Protein AF-A0A2N1U514-F1 (afdb_monomer_lite)

Sequence (94 aa):
MSEKEIINICKHLVEKNGIRSIERITGHHRDTIGRLLEDMAEHAEKANNYLIRNLDITPYECDEFWTTVKKNRKKLSEMAKMGLERVTRGHTPV

Foldseek 3Di:
DDPVLLVVLVVCVVVVHDLVRSCVVSVDDSVVSVVSVVVVVVVVVVVLCCCCPVVVQPPLLSVCVVVVVPPPPVPDDPVVNVSVLVRPPPDDDD

Radius of gyration: 18.43 Å; chains: 1; bounding box: 38×32×50 Å

pLDDT: mean 83.96, std 13.68, range [52.72, 98.31]

Secondary structure (DSSP, 8-state):
--HHHHHHHHHHHHTT--HHHHHHHH---HHHHHHHHHHHHHHHHHHHHHHHHHS---HHHHHHHHHHTT--GGGS-HHHHHHHHTTSTT----

Structure (mmCIF, N/CA/C/O backbone):
data_AF-A0A2N1U514-F1
#
_entry.id   AF-A0A2N1U514-F1
#
loop_
_atom_site.group_PDB
_atom_site.id
_atom_site.type_symbol
_atom_site.label_atom_id
_atom_site.label_alt_id
_atom_site.label_comp_id
_atom_site.label_asym_id
_atom_site.label_entity_id
_atom_site.label_seq_id
_atom_site.pdbx_PDB_ins_code
_atom_site.Cartn_x
_atom_site.Cartn_y
_atom_site.Cartn_z
_atom_site.occupancy
_atom_site.B_iso_or_equiv
_atom_site.auth_seq_id
_atom_site.auth_comp_id
_atom_site.auth_asym_id
_atom_site.auth_atom_id
_atom_site.pdbx_PDB_model_num
ATOM 1 N N . MET A 1 1 ? -13.673 -9.390 12.851 1.00 81.56 1 MET A N 1
ATOM 2 C CA . MET A 1 1 ? -14.054 -8.252 11.991 1.00 81.56 1 MET A CA 1
ATOM 3 C C . MET A 1 1 ? -14.847 -8.783 10.822 1.00 81.56 1 MET A C 1
ATOM 5 O O . MET A 1 1 ? -14.547 -9.874 10.348 1.00 81.56 1 MET A O 1
ATOM 9 N N . SER A 1 2 ? -15.850 -8.036 10.389 1.00 95.19 2 SER A N 1
ATOM 10 C CA . SER A 1 2 ? -16.589 -8.311 9.162 1.00 95.19 2 SER A CA 1
ATOM 11 C C . SER A 1 2 ? -15.748 -7.984 7.924 1.00 95.19 2 SER A C 1
ATOM 13 O O . SER A 1 2 ? -14.839 -7.155 7.966 1.00 95.19 2 SER A O 1
ATOM 15 N N . GLU A 1 3 ? -16.087 -8.598 6.793 1.00 96.31 3 GLU A N 1
ATOM 16 C CA . GLU A 1 3 ? -15.432 -8.329 5.507 1.00 96.31 3 GLU A CA 1
ATOM 17 C C . GLU A 1 3 ? -15.498 -6.841 5.120 1.00 96.31 3 GLU A C 1
ATOM 19 O O . GLU A 1 3 ? -14.521 -6.262 4.648 1.00 96.31 3 GLU A O 1
ATOM 24 N N . LYS A 1 4 ? -16.630 -6.181 5.396 1.00 97.06 4 LYS A N 1
ATOM 25 C CA . LYS A 1 4 ? -16.822 -4.751 5.114 1.00 97.06 4 LYS A CA 1
ATOM 26 C C . LYS A 1 4 ? -15.843 -3.868 5.888 1.00 97.06 4 LYS A C 1
ATOM 28 O O . LYS A 1 4 ? -15.345 -2.890 5.333 1.00 97.06 4 LYS A O 1
ATOM 33 N N . GLU A 1 5 ? -15.563 -4.208 7.143 1.00 96.81 5 GLU A N 1
ATOM 34 C CA . GLU A 1 5 ? -14.601 -3.475 7.974 1.00 96.81 5 GLU A CA 1
ATOM 35 C C . GLU A 1 5 ? -13.174 -3.653 7.455 1.00 96.81 5 GLU A C 1
ATOM 37 O O . GLU A 1 5 ? -12.450 -2.667 7.330 1.00 96.81 5 GLU A O 1
ATOM 42 N N . ILE A 1 6 ? -12.805 -4.880 7.068 1.00 97.06 6 ILE A N 1
ATOM 43 C CA . ILE A 1 6 ? -11.500 -5.178 6.461 1.00 97.06 6 ILE A CA 1
ATOM 44 C C . ILE A 1 6 ? -11.309 -4.346 5.191 1.00 97.06 6 ILE A C 1
ATOM 46 O O . ILE A 1 6 ? -10.332 -3.608 5.078 1.00 97.06 6 ILE A O 1
ATOM 50 N N . ILE A 1 7 ? -12.278 -4.385 4.269 1.00 96.88 7 ILE A N 1
ATOM 51 C CA . ILE A 1 7 ? -12.228 -3.609 3.022 1.00 96.88 7 ILE A CA 1
ATOM 52 C C . ILE A 1 7 ? -12.088 -2.110 3.316 1.00 96.88 7 ILE A C 1
ATOM 54 O O . ILE A 1 7 ? -11.340 -1.415 2.627 1.00 96.88 7 ILE A O 1
ATOM 58 N N . ASN A 1 8 ? -12.791 -1.597 4.328 1.00 97.56 8 ASN A N 1
ATOM 59 C CA . ASN A 1 8 ? -12.704 -0.189 4.702 1.00 97.56 8 ASN A CA 1
ATOM 60 C C . ASN A 1 8 ? -11.304 0.192 5.215 1.00 97.56 8 ASN A C 1
ATOM 62 O O . ASN A 1 8 ? -10.744 1.198 4.780 1.00 97.56 8 ASN A O 1
ATOM 66 N N . ILE A 1 9 ? -10.706 -0.630 6.083 1.00 97.81 9 ILE A N 1
ATOM 67 C CA . ILE A 1 9 ? -9.332 -0.429 6.566 1.00 97.81 9 ILE A CA 1
ATOM 68 C C . ILE A 1 9 ? -8.341 -0.448 5.393 1.00 97.81 9 ILE A C 1
ATOM 70 O O . ILE A 1 9 ? -7.532 0.473 5.262 1.00 97.81 9 ILE A O 1
ATOM 74 N N . CYS A 1 10 ? -8.446 -1.437 4.500 1.00 96.62 10 CYS A N 1
ATOM 75 C CA . CYS A 1 10 ? -7.572 -1.558 3.332 1.00 96.62 10 CYS A CA 1
ATOM 76 C C . CYS A 1 10 ? -7.672 -0.339 2.403 1.00 96.62 10 CYS A C 1
ATOM 78 O O . CYS A 1 10 ? -6.651 0.160 1.932 1.00 96.62 10 CYS A O 1
ATOM 80 N N . LYS A 1 11 ? -8.880 0.201 2.182 1.00 97.06 11 LYS A N 1
ATOM 81 C CA . LYS A 1 11 ? -9.065 1.442 1.408 1.00 97.06 11 LYS A CA 1
ATOM 82 C C . LYS A 1 11 ? -8.299 2.609 2.024 1.00 97.06 11 LYS A C 1
ATOM 84 O O . LYS A 1 11 ? -7.597 3.318 1.311 1.00 97.06 11 LYS A O 1
ATOM 89 N N . HIS A 1 12 ? -8.372 2.787 3.342 1.00 97.69 12 HIS A N 1
ATOM 90 C CA . HIS A 1 12 ? -7.627 3.858 4.001 1.00 97.69 12 HIS A CA 1
ATOM 91 C C . HIS A 1 12 ? -6.106 3.702 3.874 1.00 97.69 12 HIS A C 1
ATOM 93 O O . HIS A 1 12 ? -5.423 4.716 3.696 1.00 97.69 12 HIS A O 1
ATOM 99 N N . LEU A 1 13 ? -5.586 2.470 3.944 1.00 96.50 13 LEU A N 1
ATOM 100 C CA . LEU A 1 13 ? -4.162 2.177 3.741 1.00 96.50 13 LEU A CA 1
ATOM 101 C C . LEU A 1 13 ? -3.707 2.559 2.322 1.00 96.50 13 LEU A C 1
ATOM 103 O O . LEU A 1 13 ? -2.678 3.215 2.169 1.00 96.50 13 LEU A O 1
ATOM 107 N N . VAL A 1 14 ? -4.499 2.227 1.296 1.00 94.56 14 VAL A N 1
ATOM 108 C CA . VAL A 1 14 ? -4.210 2.579 -0.110 1.00 94.56 14 VAL A CA 1
ATOM 109 C C . VAL A 1 14 ? -4.234 4.096 -0.338 1.00 94.56 14 VAL A C 1
ATOM 111 O O . VAL A 1 14 ? -3.390 4.625 -1.060 1.00 94.56 14 VAL A O 1
ATOM 114 N N . GLU A 1 15 ? -5.120 4.818 0.352 1.00 95.56 15 GLU A N 1
ATOM 115 C CA . GLU A 1 15 ? -5.176 6.291 0.364 1.00 95.56 15 GLU A CA 1
ATOM 116 C C . GLU A 1 15 ? -4.061 6.944 1.211 1.00 95.56 15 GLU A C 1
ATOM 118 O O . GLU A 1 15 ? -4.094 8.144 1.487 1.00 95.56 15 GLU A O 1
ATOM 123 N N . LYS A 1 16 ? -3.051 6.166 1.630 1.00 94.19 16 LYS A N 1
ATOM 124 C CA . LYS A 1 16 ? -1.857 6.617 2.367 1.00 94.19 16 LYS A CA 1
ATOM 125 C C . LYS A 1 16 ? -2.142 7.172 3.765 1.00 94.19 16 LYS A C 1
ATOM 127 O O . LYS A 1 16 ? -1.340 7.934 4.311 1.00 94.19 16 LYS A O 1
ATOM 132 N N . ASN A 1 17 ? -3.258 6.788 4.382 1.00 96.88 17 ASN A N 1
ATOM 133 C CA . ASN A 1 17 ? -3.505 7.144 5.775 1.00 96.88 17 ASN A CA 1
ATOM 134 C C . ASN A 1 17 ? -2.533 6.399 6.697 1.00 96.88 17 ASN A C 1
ATOM 136 O O . ASN A 1 17 ? -2.327 5.195 6.568 1.00 96.88 17 ASN A O 1
ATOM 140 N N . GLY A 1 18 ? -1.971 7.102 7.683 1.00 96.94 18 GLY A N 1
ATOM 141 C CA . GLY A 1 18 ? -1.150 6.460 8.711 1.00 96.94 18 GLY A CA 1
ATOM 142 C C . GLY A 1 18 ? -1.985 5.571 9.640 1.00 96.94 18 GLY A C 1
ATOM 143 O O . GLY A 1 18 ? -3.129 5.904 9.946 1.00 96.94 18 GLY A O 1
ATOM 144 N N . ILE A 1 19 ? -1.392 4.496 10.172 1.00 97.75 19 ILE A N 1
ATOM 145 C CA . ILE A 1 19 ? -2.063 3.506 11.046 1.00 97.75 19 ILE A CA 1
ATOM 146 C C . ILE A 1 19 ? -2.826 4.168 12.209 1.00 97.75 19 ILE A C 1
ATOM 148 O O . ILE A 1 19 ? -3.978 3.837 12.468 1.00 97.75 19 ILE A O 1
ATOM 152 N N . ARG A 1 20 ? -2.229 5.173 12.866 1.00 97.81 20 ARG A N 1
ATOM 153 C CA . ARG A 1 20 ? -2.882 5.934 13.953 1.00 97.81 20 ARG A CA 1
ATOM 154 C C . ARG A 1 20 ? -4.093 6.747 13.482 1.00 97.81 20 ARG A C 1
ATOM 156 O O . ARG A 1 20 ? -5.012 6.995 14.253 1.00 97.81 20 ARG A O 1
ATOM 163 N N . SER A 1 21 ? -4.088 7.207 12.231 1.00 98.19 21 SER A N 1
ATOM 164 C CA . SER A 1 21 ? -5.245 7.880 11.631 1.00 98.19 21 SER A CA 1
ATOM 165 C C . SER A 1 21 ? -6.391 6.890 11.451 1.00 98.19 21 SER A C 1
ATOM 167 O O . SER A 1 21 ? -7.511 7.158 11.870 1.00 98.19 21 SER A O 1
ATOM 169 N N . ILE A 1 22 ? -6.081 5.709 10.916 1.00 98.00 22 ILE A N 1
ATOM 170 C CA . ILE A 1 22 ? -7.050 4.641 10.661 1.00 98.00 22 ILE A CA 1
ATOM 171 C C . ILE A 1 22 ? -7.649 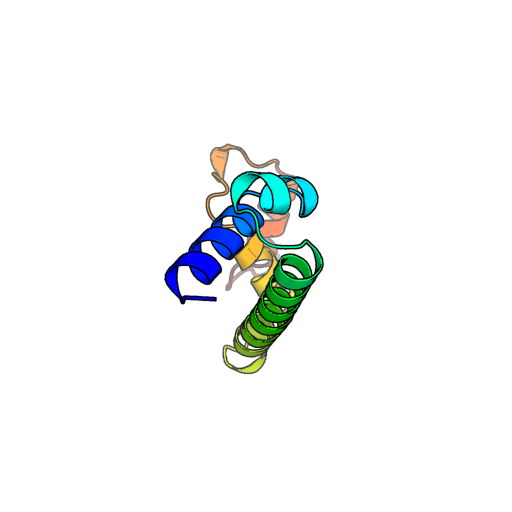4.110 11.968 1.00 98.00 22 ILE A C 1
ATOM 173 O O . ILE A 1 22 ? -8.856 3.891 12.026 1.00 98.00 22 ILE A O 1
ATOM 177 N N . GLU A 1 23 ? -6.848 3.980 13.030 1.00 98.31 23 GLU A N 1
ATOM 178 C CA . GLU A 1 23 ? -7.319 3.627 14.380 1.00 98.31 23 GLU A CA 1
ATOM 179 C C . GLU A 1 23 ? -8.396 4.609 14.864 1.00 98.31 23 GLU A C 1
ATOM 181 O O . GLU A 1 23 ? -9.459 4.191 15.314 1.00 98.31 23 GLU A O 1
ATOM 186 N N . ARG A 1 24 ? -8.183 5.919 14.676 1.00 98.06 24 ARG A N 1
ATOM 187 C CA . ARG A 1 24 ? -9.170 6.950 15.043 1.00 98.06 24 ARG A CA 1
ATOM 188 C C . ARG A 1 24 ? -10.413 6.954 14.152 1.00 98.06 24 ARG A C 1
ATOM 190 O O . ARG A 1 24 ? -11.499 7.204 14.655 1.00 98.06 24 ARG A O 1
ATOM 197 N N . ILE A 1 25 ? -10.258 6.710 12.849 1.00 97.19 25 ILE A N 1
ATOM 198 C CA . ILE A 1 25 ? -11.368 6.739 11.879 1.00 97.19 25 ILE A CA 1
ATOM 199 C C . ILE A 1 25 ? -12.265 5.508 12.026 1.00 97.19 25 ILE A C 1
ATOM 201 O O . ILE A 1 25 ? -13.484 5.610 11.942 1.00 97.19 25 ILE A O 1
ATOM 205 N N . THR A 1 26 ? -11.657 4.338 12.211 1.00 96.25 26 THR A N 1
ATOM 206 C CA . THR A 1 26 ? -12.360 3.051 12.150 1.00 96.25 26 THR A CA 1
ATOM 207 C C . THR A 1 26 ? -12.623 2.443 13.526 1.00 96.25 26 THR A C 1
ATOM 209 O O . THR A 1 26 ? -13.395 1.497 13.611 1.00 96.25 26 THR A O 1
ATOM 212 N N . GLY A 1 27 ? -11.975 2.937 14.587 1.00 96.69 27 GLY A N 1
ATOM 213 C CA . GLY A 1 27 ? -12.090 2.407 15.950 1.00 96.69 27 GLY A CA 1
ATOM 214 C C . GLY A 1 27 ? -11.339 1.093 16.195 1.00 96.69 27 GLY A C 1
ATOM 215 O O . GLY A 1 27 ? -11.394 0.553 17.298 1.00 96.69 27 GLY A O 1
ATOM 216 N N . HIS A 1 28 ? -10.629 0.569 15.194 1.00 97.50 28 HIS A N 1
ATOM 217 C CA . HIS A 1 28 ? -9.873 -0.675 15.318 1.00 97.50 28 HIS A CA 1
ATOM 218 C C . HIS A 1 28 ? -8.487 -0.413 15.904 1.00 97.50 28 HIS A C 1
ATOM 220 O O . HIS A 1 28 ? -7.803 0.525 15.498 1.00 97.50 28 HIS A O 1
ATOM 226 N N . HIS A 1 29 ? -8.039 -1.277 16.817 1.00 97.88 29 HIS A N 1
ATOM 227 C CA . HIS A 1 29 ? -6.710 -1.156 17.414 1.00 97.88 29 HIS A CA 1
ATOM 228 C C . HIS A 1 29 ? -5.610 -1.246 16.347 1.00 97.88 29 HIS A C 1
ATOM 230 O O . HIS A 1 29 ? -5.674 -2.087 15.442 1.00 97.88 29 HIS A O 1
ATOM 236 N N . ARG A 1 30 ? -4.564 -0.426 16.491 1.00 97.56 30 ARG A N 1
ATOM 237 C CA . ARG A 1 30 ? -3.419 -0.364 15.564 1.00 97.56 30 ARG A CA 1
ATOM 238 C C . ARG A 1 30 ? -2.783 -1.714 15.233 1.00 97.56 30 ARG A C 1
ATOM 240 O O . ARG A 1 30 ? -2.351 -1.886 14.103 1.00 97.56 30 ARG A O 1
ATOM 247 N N . ASP A 1 31 ? -2.770 -2.672 16.158 1.00 98.19 31 ASP A N 1
ATOM 248 C CA . ASP A 1 31 ? -2.211 -4.010 15.903 1.00 98.19 31 ASP A CA 1
ATOM 249 C C . ASP A 1 31 ? -3.053 -4.795 14.895 1.00 98.19 31 ASP A C 1
ATOM 251 O O . ASP A 1 31 ? -2.524 -5.534 14.073 1.00 98.19 31 ASP A O 1
ATOM 255 N N . THR A 1 32 ? -4.377 -4.614 14.932 1.00 97.50 32 THR A N 1
ATOM 256 C CA . THR A 1 32 ? -5.285 -5.242 13.963 1.00 97.50 32 THR A CA 1
ATOM 257 C C . THR A 1 32 ? -5.081 -4.635 12.579 1.00 97.50 32 THR A C 1
ATOM 259 O O . THR A 1 32 ? -4.991 -5.358 11.592 1.00 97.50 32 THR A O 1
ATOM 262 N N . ILE A 1 33 ? -4.940 -3.310 12.514 1.00 98.12 33 ILE A N 1
ATOM 263 C CA . ILE A 1 33 ? -4.626 -2.593 11.272 1.00 98.12 33 ILE A CA 1
ATOM 264 C C . ILE A 1 33 ? -3.235 -2.994 10.754 1.00 98.12 33 ILE A C 1
ATOM 266 O O . ILE A 1 33 ? -3.059 -3.172 9.554 1.00 98.12 33 ILE A O 1
ATOM 270 N N . GLY A 1 34 ? -2.261 -3.161 11.651 1.00 97.69 34 GLY A N 1
ATOM 271 C CA . GLY A 1 34 ? -0.900 -3.584 11.328 1.00 97.69 34 GLY A CA 1
ATOM 272 C C . GLY A 1 34 ? -0.850 -4.982 10.719 1.00 97.69 34 GLY A C 1
ATOM 273 O O . GLY A 1 34 ? -0.228 -5.151 9.678 1.00 97.69 34 GLY A O 1
ATOM 274 N N . ARG A 1 35 ? -1.573 -5.951 11.296 1.00 97.69 35 ARG A N 1
ATOM 275 C CA . ARG A 1 35 ? -1.691 -7.302 10.719 1.00 97.69 35 ARG A CA 1
ATOM 276 C C . ARG A 1 35 ? -2.328 -7.283 9.331 1.00 97.69 35 ARG A C 1
ATOM 278 O O . ARG A 1 35 ? -1.808 -7.910 8.424 1.00 97.69 35 ARG A O 1
ATOM 285 N N . LEU A 1 36 ? -3.393 -6.498 9.136 1.00 97.00 36 LEU A N 1
ATOM 286 C CA . LEU A 1 36 ? -3.991 -6.343 7.804 1.00 97.00 36 LEU A CA 1
ATOM 287 C C . LEU A 1 36 ? -3.015 -5.729 6.791 1.00 97.00 36 LEU A C 1
ATOM 289 O O . LEU A 1 36 ? -3.019 -6.112 5.625 1.00 97.00 36 LEU A O 1
ATOM 293 N N . LEU A 1 37 ? -2.181 -4.777 7.218 1.00 97.06 37 LEU A N 1
ATOM 294 C CA . LEU A 1 37 ? -1.147 -4.203 6.358 1.00 97.06 37 LEU A CA 1
ATOM 295 C C . LEU A 1 37 ? -0.078 -5.242 5.982 1.00 97.06 37 LEU A C 1
ATOM 297 O O . LEU A 1 37 ? 0.362 -5.259 4.835 1.00 97.06 37 LEU A O 1
ATOM 301 N N . GLU A 1 38 ? 0.317 -6.103 6.918 1.00 97.56 38 GLU A N 1
ATOM 302 C CA . GLU A 1 38 ? 1.242 -7.216 6.673 1.00 97.56 38 GLU A CA 1
ATOM 303 C C . GLU A 1 38 ? 0.645 -8.231 5.684 1.00 97.56 38 GLU A C 1
ATOM 305 O O . GLU A 1 38 ? 1.272 -8.525 4.666 1.00 97.56 38 GLU A O 1
ATOM 310 N N . ASP A 1 39 ? -0.613 -8.641 5.884 1.00 96.38 39 ASP A N 1
ATOM 311 C CA . ASP A 1 39 ? -1.345 -9.520 4.960 1.00 96.38 39 ASP A CA 1
ATOM 312 C C . ASP A 1 39 ? -1.412 -8.928 3.537 1.00 96.38 39 ASP A C 1
ATOM 314 O O . ASP A 1 39 ? -1.213 -9.624 2.535 1.00 96.38 39 ASP A O 1
ATOM 318 N N . MET A 1 40 ? -1.672 -7.617 3.428 1.00 95.19 40 MET A N 1
ATOM 319 C CA . MET A 1 40 ? -1.671 -6.904 2.147 1.00 95.19 40 MET A CA 1
ATOM 320 C C . MET A 1 40 ? -0.286 -6.890 1.494 1.00 95.19 40 MET A C 1
ATOM 322 O O . MET A 1 40 ? -0.190 -7.055 0.275 1.00 95.19 40 MET A O 1
ATOM 326 N N . ALA A 1 41 ? 0.775 -6.687 2.277 1.00 94.81 41 ALA A N 1
ATOM 327 C CA . ALA A 1 41 ? 2.147 -6.667 1.781 1.00 94.81 41 ALA A CA 1
ATOM 328 C C . ALA A 1 41 ? 2.566 -8.043 1.244 1.00 94.81 41 ALA A C 1
ATOM 330 O O . ALA A 1 41 ? 3.057 -8.131 0.117 1.00 94.81 41 ALA A O 1
ATOM 331 N N . GLU A 1 42 ? 2.282 -9.121 1.982 1.00 96.50 42 GLU A N 1
ATOM 332 C CA . GLU A 1 42 ? 2.525 -10.487 1.508 1.00 96.50 42 GLU A CA 1
ATOM 333 C C . GLU A 1 42 ? 1.759 -10.795 0.217 1.00 96.50 42 GLU A C 1
ATOM 335 O O . GLU A 1 42 ? 2.270 -11.457 -0.690 1.00 96.50 42 GLU A O 1
ATOM 340 N N . HIS A 1 43 ? 0.505 -10.346 0.124 1.00 94.38 43 HIS A N 1
ATOM 341 C CA . HIS A 1 43 ? -0.297 -10.560 -1.075 1.00 94.38 43 HIS A CA 1
ATOM 342 C C . HIS A 1 43 ? 0.260 -9.786 -2.276 1.00 94.38 43 HIS A C 1
ATOM 344 O O . HIS A 1 43 ? 0.328 -10.333 -3.378 1.00 94.38 43 HIS A O 1
ATOM 350 N N . ALA A 1 44 ? 0.708 -8.544 -2.071 1.00 91.00 44 ALA A N 1
ATOM 351 C CA . ALA A 1 44 ? 1.366 -7.753 -3.105 1.00 91.00 44 ALA A CA 1
ATOM 352 C C . ALA A 1 44 ? 2.665 -8.418 -3.591 1.00 91.00 44 ALA A C 1
ATOM 354 O O . ALA A 1 44 ? 2.914 -8.468 -4.796 1.00 91.00 44 ALA A O 1
ATOM 355 N N . GLU A 1 45 ? 3.455 -9.003 -2.688 1.00 91.75 45 GLU A N 1
ATOM 356 C CA . GLU A 1 45 ? 4.651 -9.768 -3.050 1.00 91.75 45 GLU A CA 1
ATOM 357 C C . GLU A 1 45 ? 4.302 -11.018 -3.873 1.00 91.75 45 GLU A C 1
ATOM 359 O O . GLU A 1 45 ? 4.913 -11.273 -4.914 1.00 91.75 45 GLU A O 1
ATOM 364 N N . LYS A 1 46 ? 3.281 -11.781 -3.459 1.00 92.25 46 LYS A N 1
ATOM 365 C CA . LYS A 1 46 ? 2.781 -12.948 -4.209 1.00 92.25 46 LYS A CA 1
ATOM 366 C C . LYS A 1 46 ? 2.307 -12.549 -5.612 1.00 92.25 46 LYS A C 1
ATOM 368 O O . LYS A 1 46 ? 2.642 -13.232 -6.580 1.00 92.25 46 LYS A O 1
ATOM 373 N N . ALA A 1 47 ? 1.593 -11.430 -5.737 1.00 87.62 47 ALA A N 1
ATOM 374 C CA . ALA A 1 47 ? 1.163 -10.891 -7.024 1.00 87.62 47 ALA A CA 1
ATOM 375 C C . ALA A 1 47 ? 2.357 -10.479 -7.902 1.00 87.62 47 ALA A C 1
ATOM 377 O O . ALA A 1 47 ? 2.410 -10.848 -9.073 1.00 87.62 47 ALA A O 1
ATOM 378 N N . ASN A 1 48 ? 3.352 -9.785 -7.343 1.00 83.12 48 ASN A N 1
ATOM 379 C CA . ASN A 1 48 ? 4.551 -9.391 -8.084 1.00 83.12 48 ASN A CA 1
ATOM 380 C C . ASN A 1 48 ? 5.362 -10.612 -8.557 1.00 83.12 48 ASN A C 1
ATOM 382 O O . ASN A 1 48 ? 5.770 -10.685 -9.714 1.00 83.12 48 ASN A O 1
ATOM 386 N N . ASN A 1 49 ? 5.522 -11.620 -7.696 1.00 84.69 49 ASN A N 1
ATOM 387 C CA . ASN A 1 49 ? 6.167 -12.884 -8.052 1.00 84.69 49 ASN A CA 1
ATOM 388 C C . ASN A 1 49 ? 5.421 -13.624 -9.171 1.00 84.69 49 ASN A C 1
ATOM 390 O O . ASN A 1 49 ? 6.064 -14.189 -10.056 1.00 84.69 49 ASN A O 1
ATOM 394 N N . TYR A 1 50 ? 4.085 -13.610 -9.153 1.00 83.56 50 TYR A N 1
ATOM 395 C CA . TYR A 1 50 ? 3.268 -14.173 -10.228 1.00 83.56 50 TYR A CA 1
ATOM 396 C C . TYR A 1 50 ? 3.527 -13.460 -11.563 1.00 83.56 50 TYR A C 1
ATOM 398 O O . TYR A 1 50 ? 3.738 -14.132 -12.571 1.00 83.56 50 TYR A O 1
ATOM 406 N N . LEU A 1 51 ? 3.571 -12.122 -11.571 1.00 76.25 51 LEU A N 1
ATOM 407 C CA . LEU A 1 51 ? 3.839 -11.345 -12.787 1.00 76.25 51 LEU A CA 1
ATOM 408 C C . LEU A 1 51 ? 5.233 -11.628 -13.361 1.00 76.25 51 LEU A C 1
ATOM 410 O O . LEU A 1 51 ? 5.367 -11.833 -14.562 1.00 76.25 51 LEU A O 1
ATOM 414 N N . ILE A 1 52 ? 6.261 -11.690 -12.512 1.00 74.94 52 ILE A N 1
ATOM 415 C CA . ILE A 1 52 ? 7.641 -11.917 -12.962 1.00 74.94 52 ILE A CA 1
ATOM 416 C C . ILE A 1 52 ? 7.825 -13.350 -13.477 1.00 74.94 52 ILE A C 1
ATOM 418 O O . ILE A 1 52 ? 8.418 -13.556 -14.530 1.00 74.94 52 ILE A O 1
ATOM 422 N N . ARG A 1 53 ? 7.337 -14.354 -12.735 1.00 77.31 53 ARG A N 1
ATOM 423 C CA . ARG A 1 53 ? 7.664 -15.764 -13.009 1.00 77.31 53 ARG A CA 1
ATOM 424 C C . ARG A 1 53 ? 6.752 -16.435 -14.028 1.00 77.31 53 ARG A C 1
ATOM 426 O O . ARG A 1 53 ? 7.205 -17.353 -14.694 1.00 77.31 53 ARG A O 1
ATOM 433 N N . ASN A 1 54 ? 5.485 -16.028 -14.120 1.00 74.38 54 ASN A N 1
ATOM 434 C CA . ASN A 1 54 ? 4.507 -16.726 -14.962 1.00 74.38 54 ASN A CA 1
ATOM 435 C C . ASN A 1 54 ? 4.180 -15.988 -16.265 1.00 74.38 54 ASN A C 1
ATOM 437 O O . ASN A 1 54 ? 3.546 -16.574 -17.138 1.00 74.38 54 ASN A O 1
ATOM 441 N N . LEU A 1 55 ? 4.574 -14.717 -16.398 1.00 74.19 55 LEU A N 1
ATOM 442 C CA . LEU A 1 55 ? 4.347 -13.919 -17.609 1.00 74.19 55 LEU A CA 1
ATOM 443 C C . LEU A 1 55 ? 5.650 -13.559 -18.346 1.00 74.19 55 LEU A C 1
ATOM 445 O O . LEU A 1 55 ? 5.592 -12.803 -19.316 1.00 74.19 55 LEU A O 1
ATOM 449 N N . ASP A 1 56 ? 6.801 -14.081 -17.896 1.00 71.38 56 ASP A N 1
ATOM 450 C CA . ASP A 1 56 ? 8.144 -13.787 -18.427 1.00 71.38 56 ASP A CA 1
ATOM 451 C C . ASP A 1 56 ? 8.417 -12.278 -18.588 1.00 71.38 56 ASP A C 1
ATOM 453 O O . ASP A 1 56 ? 9.030 -11.826 -19.558 1.00 71.38 56 ASP A O 1
ATOM 457 N N . ILE A 1 57 ? 7.920 -11.477 -17.641 1.00 74.00 57 ILE A N 1
ATOM 458 C CA . ILE A 1 57 ? 8.140 -10.030 -17.599 1.00 74.00 57 ILE A CA 1
ATOM 459 C C . ILE A 1 57 ? 9.416 -9.775 -16.802 1.00 74.00 57 ILE A C 1
ATOM 461 O O . ILE A 1 57 ? 9.576 -10.264 -15.681 1.00 74.00 57 ILE A O 1
ATOM 465 N N . THR A 1 58 ? 10.330 -8.982 -17.354 1.00 75.81 58 THR A N 1
ATOM 466 C CA . THR A 1 58 ? 11.557 -8.630 -16.635 1.00 75.81 58 THR A CA 1
ATOM 467 C C . THR A 1 58 ? 11.246 -7.777 -15.391 1.00 75.81 58 THR A C 1
ATOM 469 O O . THR A 1 58 ? 10.267 -7.026 -15.383 1.00 75.81 58 THR A O 1
ATOM 472 N N . PRO A 1 59 ? 12.078 -7.813 -14.330 1.00 72.44 59 PRO A N 1
ATOM 473 C CA . PRO A 1 59 ? 11.866 -6.979 -13.141 1.00 72.44 59 PRO A CA 1
ATOM 474 C C . PRO A 1 59 ? 11.745 -5.483 -13.455 1.00 72.44 59 PRO A C 1
ATOM 476 O O . PRO A 1 59 ? 10.982 -4.779 -12.801 1.00 72.44 59 PRO A O 1
ATOM 479 N N . TYR A 1 60 ? 12.456 -5.011 -14.484 1.00 73.62 60 TYR A N 1
ATOM 480 C CA . TYR A 1 60 ? 12.364 -3.630 -14.945 1.00 73.62 60 TYR A CA 1
ATOM 481 C C . TYR A 1 60 ? 11.004 -3.339 -15.595 1.00 73.62 60 TYR A C 1
ATOM 483 O O . TYR A 1 60 ? 10.373 -2.336 -15.280 1.00 73.62 60 TYR A O 1
ATOM 491 N N . GLU A 1 61 ? 10.527 -4.204 -16.494 1.00 71.06 61 GLU A N 1
ATOM 492 C CA . GLU A 1 61 ? 9.200 -4.045 -17.103 1.00 71.06 61 GLU A CA 1
ATOM 493 C C . GLU A 1 61 ? 8.083 -4.100 -16.048 1.00 71.06 61 GLU A C 1
ATOM 495 O O . GLU A 1 61 ? 7.096 -3.379 -16.175 1.00 71.06 61 GLU A O 1
ATOM 500 N N . CYS A 1 62 ? 8.247 -4.894 -14.982 1.00 73.00 62 CYS A N 1
ATOM 501 C CA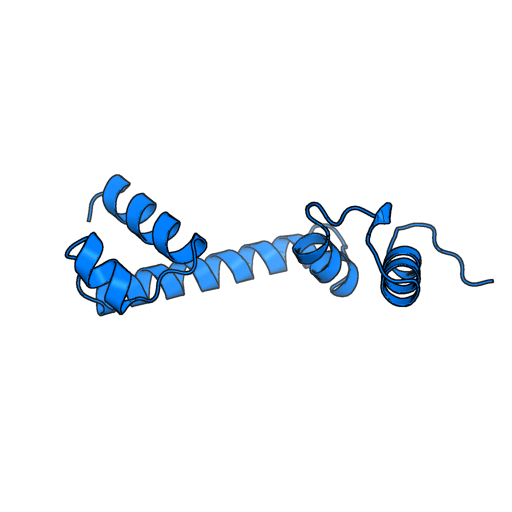 . CYS A 1 62 ? 7.348 -4.866 -13.825 1.00 73.00 62 CYS A CA 1
ATOM 502 C C . CYS A 1 62 ? 7.409 -3.526 -13.075 1.00 73.00 62 CYS A C 1
ATOM 504 O O . CYS A 1 62 ? 6.362 -2.959 -12.774 1.00 73.00 62 CYS A O 1
ATOM 506 N N . ASP A 1 63 ? 8.598 -2.986 -12.792 1.00 73.06 63 ASP A N 1
ATOM 507 C CA . ASP A 1 63 ? 8.740 -1.675 -12.135 1.00 73.06 63 ASP A CA 1
ATOM 508 C C . ASP A 1 63 ? 8.113 -0.542 -12.966 1.00 73.06 63 ASP A C 1
ATOM 510 O O . ASP A 1 63 ? 7.368 0.302 -12.452 1.00 73.06 63 ASP A O 1
ATOM 514 N N . GLU A 1 64 ? 8.312 -0.572 -14.286 1.00 74.50 64 GLU A N 1
ATOM 515 C CA . GLU A 1 64 ? 7.614 0.344 -15.182 1.00 74.50 64 GLU A CA 1
ATOM 516 C C . GLU A 1 64 ? 6.118 0.069 -15.239 1.00 74.50 64 GLU A C 1
ATOM 518 O O . GLU A 1 64 ? 5.353 1.022 -15.275 1.00 74.50 64 GLU A O 1
ATOM 523 N N . PHE A 1 65 ? 5.643 -1.173 -15.170 1.00 74.50 65 PHE A N 1
ATOM 524 C CA . PHE A 1 65 ? 4.208 -1.450 -15.075 1.00 74.50 65 PHE A CA 1
ATOM 525 C C . PHE A 1 65 ? 3.586 -0.783 -13.836 1.00 74.50 65 PHE A C 1
ATOM 527 O O . PHE A 1 65 ? 2.548 -0.124 -13.947 1.00 74.50 65 PHE A O 1
ATOM 534 N N . TRP A 1 66 ? 4.251 -0.864 -12.680 1.00 73.00 66 TRP A N 1
ATOM 535 C CA . TRP A 1 66 ? 3.795 -0.243 -11.433 1.00 73.00 66 TRP A CA 1
ATOM 536 C C . TRP A 1 66 ? 3.883 1.290 -11.443 1.00 73.00 66 TRP A C 1
ATOM 538 O O . TRP A 1 66 ? 3.044 1.957 -10.833 1.00 73.00 66 TRP A O 1
ATOM 548 N N . THR A 1 67 ? 4.849 1.874 -12.158 1.00 67.56 67 THR A N 1
ATOM 549 C CA . THR A 1 67 ? 5.042 3.336 -12.212 1.00 67.56 67 THR A CA 1
ATOM 550 C C . THR A 1 67 ? 4.421 4.022 -13.437 1.00 67.56 67 THR A C 1
ATOM 552 O O . THR A 1 67 ? 4.177 5.231 -13.397 1.00 67.56 67 THR A O 1
ATOM 555 N N . THR A 1 68 ? 4.145 3.301 -14.528 1.00 62.91 68 THR A N 1
ATOM 556 C CA . THR A 1 68 ? 3.652 3.841 -15.812 1.00 62.91 68 THR A CA 1
ATOM 557 C C . THR A 1 68 ? 2.158 4.122 -15.807 1.00 62.91 68 THR A C 1
ATOM 559 O O . THR A 1 68 ? 1.706 4.902 -16.652 1.00 62.91 68 THR A O 1
ATOM 562 N N . VAL A 1 69 ? 1.373 3.568 -14.873 1.00 56.88 69 VAL A N 1
ATOM 563 C CA . VAL A 1 69 ? -0.080 3.799 -14.828 1.00 56.88 69 VAL A CA 1
ATOM 564 C C . VAL A 1 69 ? -0.373 5.307 -14.832 1.00 56.88 69 VAL A C 1
ATOM 566 O O . VAL A 1 69 ? -0.244 6.004 -13.831 1.00 56.88 69 VAL A O 1
ATOM 569 N N . LYS A 1 70 ? -0.789 5.797 -16.010 1.00 52.72 70 LYS A N 1
ATOM 570 C CA . LYS A 1 70 ? -1.163 7.186 -16.328 1.00 52.72 70 LYS A CA 1
ATOM 571 C C . LYS A 1 70 ? -0.034 8.237 -16.398 1.00 52.72 70 LYS A C 1
ATOM 573 O O . LYS A 1 70 ? -0.341 9.430 -16.324 1.00 52.72 70 LYS A O 1
ATOM 578 N N . LYS A 1 71 ? 1.239 7.887 -16.639 1.00 63.09 71 LYS A N 1
ATOM 579 C CA . LYS A 1 71 ? 2.252 8.906 -17.009 1.00 63.09 71 LYS A CA 1
ATOM 580 C C . LYS A 1 71 ? 1.903 9.510 -18.383 1.00 63.09 71 LYS A C 1
ATOM 582 O O . LYS A 1 71 ? 2.038 8.862 -19.419 1.00 63.09 71 LYS A O 1
ATOM 587 N N . ASN A 1 72 ? 1.440 10.764 -18.419 1.00 68.31 72 ASN A N 1
ATOM 588 C CA . ASN A 1 72 ? 1.206 11.468 -19.683 1.00 68.31 72 ASN A CA 1
ATOM 589 C C . ASN A 1 72 ? 2.551 11.694 -20.386 1.00 68.31 72 ASN A C 1
ATOM 591 O O . ASN A 1 72 ? 3.326 12.551 -19.963 1.00 68.31 72 ASN A O 1
ATOM 595 N N . ARG A 1 73 ? 2.806 10.959 -21.476 1.00 72.19 73 ARG A N 1
ATOM 596 C CA . ARG A 1 73 ? 4.069 11.015 -22.234 1.00 72.19 73 ARG A CA 1
ATOM 597 C C . ARG A 1 73 ? 4.455 12.430 -22.681 1.00 72.19 73 ARG A C 1
ATOM 599 O O . ARG A 1 73 ? 5.640 12.730 -22.783 1.00 72.19 73 ARG A O 1
ATOM 606 N N . LYS A 1 74 ? 3.477 13.329 -22.865 1.00 75.44 74 LYS A N 1
ATOM 607 C CA . LYS A 1 74 ? 3.719 14.743 -23.204 1.00 75.44 74 LYS A CA 1
ATOM 608 C C . LYS A 1 74 ? 4.346 15.554 -22.062 1.00 75.44 74 LYS A C 1
ATOM 610 O O . LYS A 1 74 ? 4.927 16.596 -22.327 1.00 75.44 74 LYS A O 1
ATOM 615 N N . LYS A 1 75 ? 4.209 15.109 -20.809 1.00 78.06 75 LYS A N 1
ATOM 616 C CA . LYS A 1 75 ? 4.717 15.794 -19.606 1.00 78.06 75 LYS A CA 1
ATOM 617 C C . LYS A 1 75 ? 6.008 15.182 -19.048 1.00 78.06 75 LYS A C 1
ATOM 619 O O . LYS A 1 75 ? 6.471 15.614 -17.999 1.00 78.06 75 LYS A O 1
ATOM 624 N N . LEU A 1 76 ? 6.561 14.161 -19.699 1.00 79.50 76 LEU A N 1
ATOM 625 C CA . LEU A 1 76 ? 7.788 13.510 -19.244 1.00 79.50 76 LEU A CA 1
ATOM 626 C C . LEU A 1 76 ? 9.025 14.312 -19.649 1.00 79.50 76 LEU A C 1
ATOM 628 O O . LEU A 1 76 ? 9.057 14.906 -20.729 1.00 79.50 76 LEU A O 1
ATOM 632 N N . SER A 1 77 ? 10.051 14.286 -18.797 1.00 84.25 77 SER A N 1
ATOM 633 C CA . SER A 1 77 ? 11.383 14.775 -19.154 1.00 84.25 77 SER A CA 1
ATOM 634 C C . SER A 1 77 ? 12.007 13.899 -20.242 1.00 84.25 77 SER A C 1
ATOM 636 O O . SER A 1 77 ? 11.638 12.733 -20.397 1.00 84.25 77 SER A O 1
ATOM 638 N N . GLU A 1 78 ? 12.981 14.443 -20.972 1.00 83.44 78 GLU A N 1
ATOM 639 C CA . GLU A 1 78 ? 13.702 13.716 -22.025 1.00 83.44 78 GLU A CA 1
ATOM 640 C C . GLU A 1 78 ? 14.308 12.405 -21.496 1.00 83.44 78 GLU A C 1
ATOM 642 O O . GLU A 1 78 ? 14.102 11.341 -22.073 1.00 83.44 78 GLU A O 1
ATOM 647 N N . MET A 1 79 ? 14.937 12.450 -20.315 1.00 82.19 79 MET A N 1
ATOM 648 C CA . MET A 1 79 ? 15.498 11.265 -19.655 1.00 82.19 79 MET A CA 1
ATOM 649 C C . MET A 1 79 ? 14.442 10.204 -19.329 1.00 82.19 79 MET A C 1
ATOM 651 O O . MET A 1 79 ? 14.690 9.015 -19.513 1.00 82.19 79 MET A O 1
ATOM 655 N N . ALA A 1 80 ? 13.260 10.612 -18.858 1.00 77.62 80 ALA A N 1
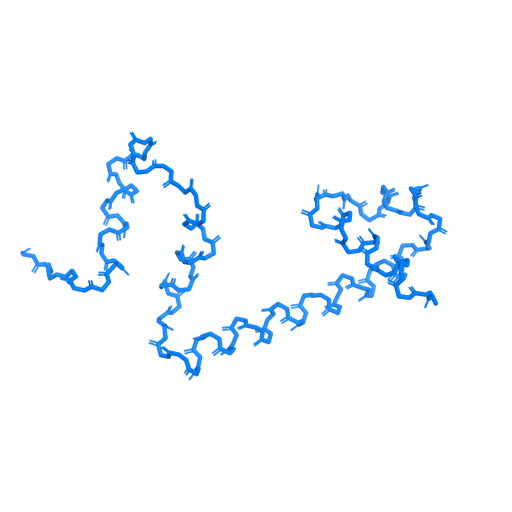ATOM 656 C CA . ALA A 1 80 ? 12.185 9.675 -18.538 1.00 77.62 80 ALA A CA 1
ATOM 657 C C . ALA A 1 80 ? 11.580 9.041 -19.802 1.00 77.62 80 ALA A C 1
ATOM 659 O O . ALA A 1 80 ? 11.183 7.878 -19.772 1.00 77.62 80 ALA A O 1
ATOM 660 N N . LYS A 1 81 ? 11.541 9.773 -20.926 1.00 80.25 81 LYS A N 1
ATOM 661 C CA . LYS A 1 81 ? 11.144 9.213 -22.228 1.00 80.25 81 LYS A CA 1
ATOM 662 C C . LYS A 1 81 ? 12.160 8.185 -22.724 1.00 80.25 81 LYS A C 1
ATOM 664 O O . LYS A 1 81 ? 11.755 7.094 -23.103 1.00 80.25 81 LYS A O 1
ATOM 669 N N . MET A 1 82 ? 13.455 8.502 -22.648 1.00 81.00 82 MET A N 1
ATOM 670 C CA . MET A 1 82 ? 14.526 7.569 -23.017 1.00 81.00 82 MET A CA 1
ATOM 671 C C . MET A 1 82 ? 14.509 6.309 -22.143 1.00 81.00 82 MET A C 1
ATOM 673 O O . MET A 1 82 ? 14.712 5.211 -22.649 1.00 81.00 82 MET A O 1
ATOM 677 N N . GLY A 1 83 ? 14.232 6.444 -20.840 1.00 77.75 83 GLY A N 1
ATOM 678 C CA . GLY A 1 83 ? 14.041 5.301 -19.941 1.00 77.75 83 GLY A CA 1
ATOM 679 C C . GLY A 1 83 ? 12.897 4.392 -20.395 1.00 77.75 83 GLY A C 1
ATOM 680 O O . GLY A 1 83 ? 13.105 3.195 -20.556 1.00 77.75 83 GLY A O 1
ATOM 681 N N . LEU A 1 84 ? 11.733 4.979 -20.701 1.00 75.19 84 LEU A N 1
ATOM 682 C CA . LEU A 1 84 ? 10.553 4.253 -21.184 1.00 75.19 84 LEU A CA 1
ATOM 683 C C . LEU A 1 84 ? 10.753 3.563 -22.535 1.00 75.19 84 LEU A C 1
ATOM 685 O O . LEU A 1 84 ? 10.159 2.516 -22.767 1.00 75.19 84 LEU A O 1
ATOM 689 N N . GLU A 1 85 ? 11.534 4.140 -23.446 1.00 75.75 85 GLU A N 1
ATOM 690 C CA . GLU A 1 85 ? 11.794 3.512 -24.744 1.00 75.75 85 GLU A CA 1
ATOM 691 C C . GLU A 1 85 ? 12.609 2.234 -24.595 1.00 75.75 85 GLU A C 1
ATOM 693 O O . GLU A 1 85 ? 12.265 1.232 -25.210 1.00 75.75 85 GLU 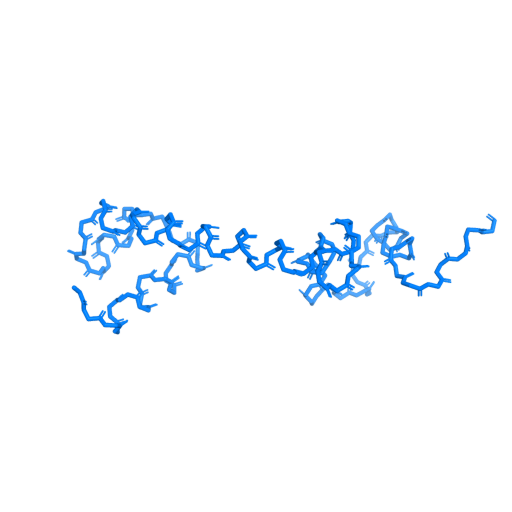A O 1
ATOM 698 N N . ARG A 1 86 ? 13.624 2.224 -23.725 1.00 72.12 86 ARG A N 1
ATOM 699 C CA . ARG A 1 86 ? 14.544 1.083 -23.545 1.00 72.12 86 ARG A CA 1
ATOM 700 C C . ARG A 1 86 ? 13.874 -0.201 -23.066 1.00 72.12 86 ARG A C 1
ATOM 702 O O . ARG A 1 86 ? 14.480 -1.266 -23.112 1.00 72.12 86 ARG A O 1
ATOM 709 N N . VAL A 1 87 ? 12.662 -0.076 -22.549 1.00 66.25 87 VAL A N 1
ATOM 710 C CA . VAL A 1 87 ? 11.975 -1.086 -21.731 1.00 66.25 87 VAL A CA 1
ATOM 711 C C . VAL A 1 87 ? 10.603 -1.422 -22.295 1.00 66.25 87 VAL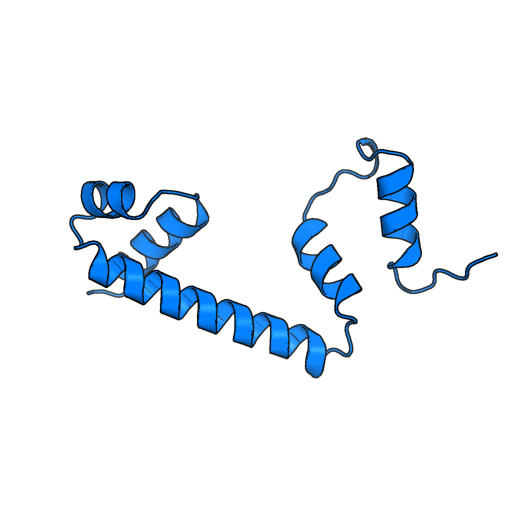 A C 1
ATOM 713 O O . VAL A 1 87 ? 9.928 -2.326 -21.819 1.00 66.25 87 VAL A O 1
ATOM 716 N N . THR A 1 88 ? 10.197 -0.728 -23.359 1.00 66.75 88 THR A N 1
ATOM 717 C CA . THR A 1 88 ? 9.099 -1.160 -24.217 1.00 66.75 88 THR A CA 1
ATOM 718 C C . THR A 1 88 ? 9.581 -2.239 -25.185 1.00 66.75 88 THR A C 1
ATOM 720 O O . THR A 1 88 ? 10.587 -2.056 -25.874 1.00 66.75 88 THR A O 1
ATOM 723 N N . ARG A 1 89 ? 8.845 -3.360 -25.263 1.00 54.72 89 ARG A N 1
ATOM 724 C CA . ARG A 1 89 ? 9.120 -4.459 -26.206 1.00 54.72 89 ARG A CA 1
ATOM 725 C C . ARG A 1 89 ? 9.361 -3.922 -27.623 1.00 54.72 89 ARG A C 1
ATOM 727 O O . ARG A 1 89 ? 8.523 -3.199 -28.158 1.00 54.72 89 ARG A O 1
ATOM 734 N N . GLY A 1 90 ? 10.482 -4.320 -28.228 1.00 61.62 90 GLY A N 1
ATOM 735 C CA . GLY A 1 90 ? 10.873 -3.927 -29.588 1.00 61.62 90 GLY A CA 1
ATOM 736 C C . GLY A 1 90 ? 11.894 -2.787 -29.674 1.00 61.62 90 GLY A C 1
ATOM 737 O O . GLY A 1 90 ? 12.277 -2.415 -30.782 1.00 61.62 90 GLY A O 1
ATOM 738 N N . HIS A 1 91 ? 12.376 -2.249 -28.549 1.00 55.72 91 HIS A N 1
ATOM 739 C CA . HIS A 1 91 ? 13.508 -1.326 -28.576 1.00 55.72 91 HIS A CA 1
ATOM 740 C C . HIS A 1 91 ? 14.784 -2.045 -29.008 1.00 55.72 91 HIS A C 1
ATOM 742 O O . HIS A 1 91 ? 15.290 -2.926 -28.314 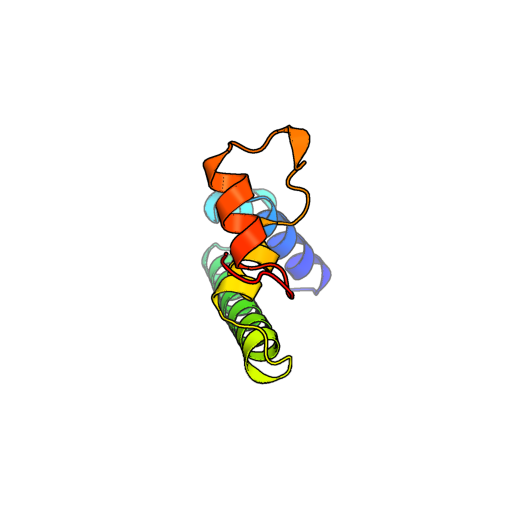1.00 55.72 91 HIS A O 1
ATOM 748 N N . THR A 1 92 ? 15.302 -1.643 -30.164 1.00 54.34 92 THR A N 1
ATOM 749 C CA . THR A 1 92 ? 16.617 -2.058 -30.644 1.00 54.34 92 THR A CA 1
ATOM 750 C C . THR A 1 92 ? 17.532 -0.852 -30.457 1.00 54.34 92 THR A C 1
ATOM 752 O O . THR A 1 92 ? 17.256 0.182 -31.069 1.00 54.34 92 THR A O 1
ATOM 755 N N . PRO A 1 93 ? 18.558 -0.920 -29.591 1.00 56.88 93 PRO A N 1
ATOM 756 C CA . PRO A 1 93 ? 19.535 0.152 -29.516 1.00 56.88 93 PRO A CA 1
ATOM 757 C C . PRO A 1 93 ? 20.215 0.264 -30.886 1.00 56.88 93 PRO A C 1
ATOM 759 O O . PRO A 1 93 ? 20.710 -0.740 -31.401 1.00 56.88 93 PRO A O 1
ATOM 762 N N . VAL A 1 94 ? 20.171 1.456 -31.481 1.00 60.75 94 VAL A N 1
ATOM 763 C CA . VAL A 1 94 ? 21.005 1.822 -32.638 1.00 60.75 94 VAL A CA 1
ATOM 764 C C . VAL A 1 94 ? 22.418 2.156 -32.191 1.00 60.75 94 VAL A C 1
ATOM 766 O O . VAL A 1 94 ? 22.560 2.766 -31.106 1.00 60.75 94 VAL A O 1
#